Protein AF-A0A6G3MMN0-F1 (afdb_monomer)

Sequence (121 aa):
VEGKASEEKLIAACNSISGSTTQLIMACKVKADPNSENQARLEKAGFAVKKASKTFVESLKGSGIFAEEKQENINVQTSKVGGLKQEIDAMEEIAKREKELMEARGKLFKLRQAKAQPKND

Radius of gyration: 22.98 Å; Cα contacts (8 Å, |Δi|>4): 32; chains: 1; bounding box: 42×37×65 Å

InterPro domains:
  IPR002558 I/LWEQ domain [PF01608] (1-115)
  IPR002558 I/LWEQ domain [PS50945] (1-119)
  IPR002558 I/LWEQ domain [SM00307] (1-117)
  IPR035964 I/LWEQ domain superfamily [SSF109885] (2-70)

Foldseek 3Di:
DDPPADLVRLLVVLVVVLVVLVVVLVVVVVPDDCPDPVNVVSVVVSVVSNVVSVVVNVCSVPVCPNVVVPPPPPPDDPDPVSVVVVVVVVVVVVVVVVVVVVVVVVVVVVVVVVVPDDPPD

Structure (mmCIF, N/CA/C/O backbone):
data_AF-A0A6G3MMN0-F1
#
_entry.id   AF-A0A6G3MMN0-F1
#
loop_
_atom_site.group_PDB
_atom_site.id
_atom_site.type_symbol
_atom_site.label_atom_id
_atom_site.label_alt_id
_atom_site.label_comp_id
_atom_site.label_asym_id
_atom_site.label_entity_id
_atom_site.label_seq_id
_atom_site.pdbx_PDB_ins_code
_atom_site.Cartn_x
_atom_site.Cartn_y
_atom_site.Cartn_z
_atom_site.occupancy
_atom_site.B_iso_or_equiv
_atom_site.auth_seq_id
_atom_site.auth_comp_id
_atom_site.auth_asym_id
_atom_site.auth_atom_id
_atom_site.pdbx_PDB_model_num
ATOM 1 N N . VAL A 1 1 ? -13.230 19.301 -6.047 1.00 45.88 1 VAL A N 1
ATOM 2 C CA . VAL A 1 1 ? -13.008 17.845 -5.881 1.00 45.88 1 VAL A CA 1
ATOM 3 C C . VAL A 1 1 ? -13.897 17.412 -4.732 1.00 45.88 1 VAL A C 1
ATOM 5 O O . VAL A 1 1 ? -13.742 17.958 -3.651 1.00 45.88 1 VAL A O 1
ATOM 8 N N . GLU A 1 2 ? -14.918 16.594 -4.985 1.00 43.75 2 GLU A N 1
ATOM 9 C CA . GLU A 1 2 ? -15.946 16.263 -3.986 1.00 43.75 2 GLU A CA 1
ATOM 10 C C . GLU A 1 2 ? -15.330 15.510 -2.792 1.00 43.75 2 GLU A C 1
ATOM 12 O O . GLU A 1 2 ? -14.835 14.394 -2.936 1.00 43.75 2 GLU A O 1
ATOM 17 N N . GLY A 1 3 ? -15.334 16.130 -1.609 1.00 58.66 3 GLY A N 1
ATOM 18 C CA . GLY A 1 3 ? -14.685 15.647 -0.380 1.00 58.66 3 GLY A CA 1
ATOM 19 C C . GLY A 1 3 ? -15.396 14.488 0.329 1.00 58.66 3 GLY A C 1
ATOM 20 O O . GLY A 1 3 ? -15.504 14.501 1.545 1.00 58.66 3 GLY A O 1
ATOM 21 N N . LYS A 1 4 ? -15.921 13.500 -0.409 1.00 57.97 4 LYS A N 1
ATOM 22 C CA . LYS A 1 4 ? -16.696 12.367 0.150 1.00 57.97 4 LYS A CA 1
ATOM 23 C C . LYS A 1 4 ? -15.921 11.045 0.246 1.00 57.97 4 LYS A C 1
ATO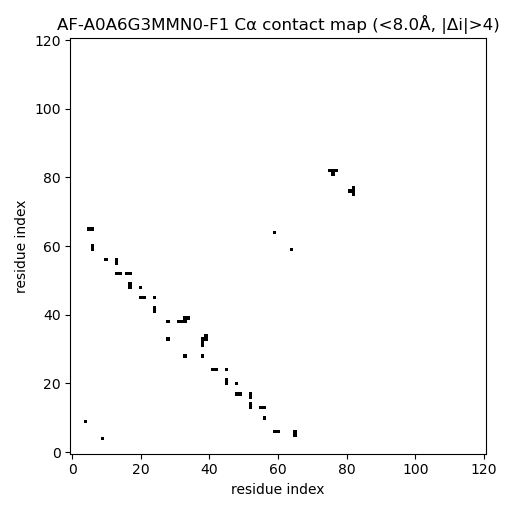M 25 O O . LYS A 1 4 ? -16.510 10.002 0.532 1.00 57.97 4 LYS A O 1
ATOM 30 N N . ALA A 1 5 ? -14.624 11.039 -0.047 1.00 67.81 5 ALA A N 1
ATOM 31 C CA . ALA A 1 5 ? -13.806 9.832 0.047 1.00 67.81 5 ALA A CA 1
ATOM 32 C C . ALA A 1 5 ? -13.144 9.751 1.428 1.00 67.81 5 ALA A C 1
ATOM 34 O O . ALA A 1 5 ? -12.464 10.694 1.814 1.00 67.81 5 ALA A O 1
ATOM 35 N N . SER A 1 6 ? -13.327 8.636 2.150 1.00 78.56 6 SER A N 1
ATOM 36 C CA . SER A 1 6 ? -12.640 8.412 3.432 1.00 78.56 6 SER A CA 1
ATOM 37 C C . SER A 1 6 ? -11.128 8.303 3.229 1.00 78.56 6 SER A C 1
ATOM 39 O O . SER A 1 6 ? -10.672 7.874 2.157 1.00 78.56 6 SER A O 1
ATOM 41 N N . GLU A 1 7 ? -10.355 8.656 4.258 1.00 82.19 7 GLU A N 1
ATOM 42 C CA . GLU A 1 7 ? -8.891 8.591 4.232 1.00 82.19 7 GLU A CA 1
ATOM 43 C C . GLU A 1 7 ? -8.409 7.207 3.774 1.00 82.19 7 GLU A C 1
ATOM 45 O O . GLU A 1 7 ? -7.581 7.075 2.868 1.00 82.19 7 GLU A O 1
ATOM 50 N N . GLU A 1 8 ? -9.006 6.149 4.317 1.00 82.50 8 GLU A N 1
ATOM 51 C CA . GLU A 1 8 ? -8.633 4.767 4.033 1.00 82.50 8 GLU A CA 1
ATOM 52 C C . GLU A 1 8 ? -8.925 4.384 2.583 1.00 82.50 8 GLU A C 1
ATOM 54 O O . GLU A 1 8 ? -8.141 3.653 1.974 1.00 82.50 8 GLU A O 1
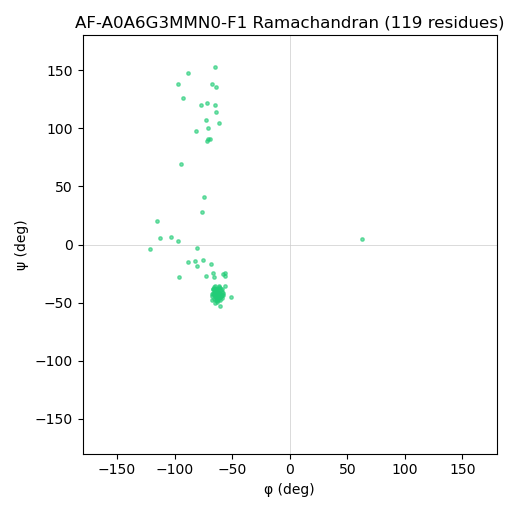ATOM 59 N N . LYS A 1 9 ? -10.024 4.884 1.999 1.00 86.12 9 LYS A N 1
ATOM 60 C CA . LYS A 1 9 ? -10.349 4.640 0.585 1.00 86.12 9 LYS A CA 1
ATOM 61 C C . LYS A 1 9 ? -9.338 5.312 -0.336 1.00 86.12 9 LYS A C 1
ATOM 63 O O . LYS A 1 9 ? -8.911 4.688 -1.309 1.00 86.12 9 LYS A O 1
ATOM 68 N N . LEU A 1 10 ? -8.932 6.545 -0.032 1.00 87.25 10 LEU A N 1
ATOM 69 C CA . LEU A 1 10 ? -7.921 7.267 -0.810 1.00 87.25 10 LEU A CA 1
ATOM 70 C C . LEU A 1 10 ? -6.549 6.593 -0.707 1.00 87.25 10 LEU A C 1
ATOM 72 O O . LEU A 1 10 ? -5.891 6.380 -1.729 1.00 87.25 10 LEU A O 1
ATOM 76 N N . ILE A 1 11 ? -6.148 6.176 0.497 1.00 88.44 11 ILE A N 1
ATOM 77 C CA . ILE A 1 11 ? -4.903 5.426 0.715 1.00 88.44 11 ILE A CA 1
ATOM 78 C C . ILE A 1 11 ? -4.942 4.088 -0.035 1.00 88.44 11 ILE A C 1
ATOM 80 O O . ILE A 1 11 ? -3.981 3.736 -0.722 1.00 88.44 11 ILE A O 1
ATOM 84 N N . ALA A 1 12 ? -6.047 3.344 0.054 1.00 89.31 12 ALA A N 1
ATOM 85 C CA . ALA A 1 12 ? -6.201 2.063 -0.632 1.00 89.31 12 ALA A CA 1
ATOM 86 C C . ALA A 1 12 ? -6.153 2.214 -2.160 1.00 89.31 12 ALA A C 1
ATOM 88 O O . ALA A 1 12 ? -5.461 1.441 -2.827 1.00 89.31 12 ALA A O 1
ATOM 89 N N . ALA A 1 13 ? -6.831 3.222 -2.716 1.00 90.69 13 ALA A N 1
ATOM 90 C CA . ALA A 1 13 ? -6.805 3.514 -4.147 1.00 90.69 13 ALA A CA 1
ATOM 91 C C . ALA A 1 13 ? -5.388 3.872 -4.621 1.00 90.69 13 ALA A C 1
ATOM 93 O O . ALA A 1 13 ? -4.896 3.288 -5.587 1.00 90.69 13 ALA A O 1
ATOM 94 N N . CYS A 1 14 ? -4.698 4.757 -3.898 1.00 92.50 14 CYS A N 1
ATOM 95 C CA . CYS A 1 14 ? -3.331 5.166 -4.216 1.00 92.50 14 CYS A CA 1
ATOM 96 C C . CYS A 1 14 ? -2.349 3.977 -4.188 1.00 92.50 14 CYS A C 1
ATOM 98 O O . CYS A 1 14 ? -1.575 3.761 -5.126 1.00 92.50 14 CYS A O 1
ATOM 100 N N . ASN A 1 15 ? -2.443 3.124 -3.163 1.00 91.31 15 ASN A N 1
ATOM 101 C CA . ASN A 1 15 ? -1.635 1.906 -3.066 1.00 91.31 15 ASN A CA 1
ATOM 102 C C . ASN A 1 15 ? -1.940 0.912 -4.198 1.00 91.31 15 ASN A C 1
ATOM 104 O O . ASN A 1 15 ? -1.019 0.301 -4.744 1.00 91.31 15 ASN A O 1
ATOM 108 N N . SER A 1 16 ? -3.209 0.776 -4.593 1.00 92.25 16 SER A N 1
ATOM 109 C CA . SER A 1 16 ? -3.606 -0.069 -5.724 1.00 92.25 16 SER A CA 1
ATOM 110 C C . SER A 1 16 ? -3.045 0.442 -7.056 1.00 92.25 16 SER A C 1
ATOM 112 O O . SER A 1 16 ? -2.615 -0.368 -7.879 1.00 92.25 16 SER A O 1
ATOM 114 N N . ILE A 1 17 ? -3.001 1.763 -7.273 1.00 93.12 17 ILE A N 1
ATOM 115 C CA . ILE A 1 17 ? -2.406 2.384 -8.472 1.00 93.12 17 ILE A CA 1
ATOM 116 C C . ILE A 1 17 ? -0.902 2.093 -8.537 1.00 93.12 17 ILE A C 1
ATOM 118 O O . ILE A 1 17 ? -0.402 1.637 -9.568 1.00 93.12 17 ILE A O 1
ATOM 122 N N . SER A 1 18 ? -0.185 2.284 -7.428 1.00 92.81 18 SER A N 1
ATOM 123 C CA . SER A 1 18 ? 1.251 1.986 -7.332 1.00 92.81 18 SER A CA 1
ATOM 124 C C . SER A 1 18 ? 1.551 0.497 -7.573 1.00 92.81 18 SER A C 1
ATOM 126 O O . SER A 1 18 ? 2.447 0.148 -8.351 1.00 92.81 18 SER A O 1
ATOM 128 N N . GLY A 1 19 ? 0.749 -0.395 -6.979 1.00 92.38 19 GLY A N 1
ATOM 129 C CA . GLY A 1 19 ? 0.851 -1.841 -7.192 1.00 92.38 19 GLY A CA 1
ATOM 130 C C . GLY A 1 19 ? 0.598 -2.245 -8.646 1.00 92.38 19 GLY A C 1
ATOM 131 O O . GLY A 1 19 ? 1.402 -2.967 -9.233 1.00 92.38 19 GLY A O 1
ATOM 132 N N . SER A 1 20 ? -0.464 -1.715 -9.258 1.00 94.44 20 SER A N 1
ATOM 133 C CA . SER A 1 20 ? -0.830 -2.022 -10.651 1.00 94.44 20 SER A CA 1
ATOM 134 C C . SER A 1 20 ? 0.207 -1.491 -11.643 1.00 94.44 20 SER A C 1
ATOM 136 O O . SER A 1 20 ? 0.561 -2.184 -12.593 1.00 94.44 20 SER A O 1
ATOM 138 N N . THR A 1 21 ? 0.764 -0.303 -11.388 1.00 93.94 21 THR A N 1
ATOM 139 C CA . THR A 1 21 ? 1.855 0.270 -12.197 1.00 93.94 21 THR A CA 1
ATOM 140 C C . THR A 1 21 ? 3.105 -0.604 -12.123 1.00 93.94 21 THR A C 1
ATOM 142 O O . THR A 1 21 ? 3.734 -0.877 -13.141 1.00 93.94 21 THR A O 1
ATOM 145 N N . THR A 1 22 ? 3.443 -1.107 -10.931 1.00 91.50 22 THR A N 1
ATOM 146 C CA . THR A 1 22 ? 4.578 -2.026 -10.758 1.00 91.50 22 THR A CA 1
ATOM 147 C C . THR A 1 22 ? 4.343 -3.332 -11.517 1.00 91.50 22 THR A C 1
ATOM 149 O O . THR A 1 22 ? 5.229 -3.797 -12.229 1.00 91.50 22 THR A O 1
ATOM 152 N N . GLN A 1 23 ? 3.141 -3.905 -11.415 1.00 92.19 23 GLN A N 1
ATOM 153 C CA . GLN A 1 23 ? 2.778 -5.121 -12.141 1.00 92.19 23 GLN A CA 1
ATOM 154 C C . GLN A 1 23 ? 2.858 -4.939 -13.659 1.00 92.19 23 GLN A C 1
ATOM 156 O O . GLN A 1 23 ? 3.396 -5.807 -14.344 1.00 92.19 23 GLN A O 1
ATOM 161 N N . LEU A 1 24 ? 2.383 -3.806 -14.179 1.00 92.69 24 LEU A N 1
ATOM 162 C CA . LEU A 1 24 ? 2.477 -3.482 -15.598 1.00 92.69 24 LEU A CA 1
ATOM 163 C C . LEU A 1 24 ? 3.938 -3.397 -16.060 1.00 92.69 24 LEU A C 1
ATOM 165 O O . LEU A 1 24 ? 4.292 -3.990 -17.073 1.00 92.69 24 LEU A O 1
ATOM 169 N N . ILE A 1 25 ? 4.805 -2.729 -15.295 1.00 91.12 25 ILE A N 1
ATOM 170 C CA . ILE A 1 25 ? 6.235 -2.611 -15.627 1.00 91.12 25 ILE A CA 1
ATOM 171 C C . ILE A 1 25 ? 6.922 -3.978 -15.610 1.00 91.12 25 ILE A C 1
ATOM 173 O O . ILE A 1 25 ? 7.706 -4.277 -16.511 1.00 91.12 25 ILE A O 1
ATOM 177 N N . MET A 1 26 ? 6.603 -4.829 -14.628 1.00 89.44 26 MET A N 1
ATOM 178 C CA . MET A 1 26 ? 7.100 -6.206 -14.593 1.00 89.44 26 MET A CA 1
ATOM 179 C C . MET A 1 26 ? 6.648 -6.995 -15.825 1.00 89.44 26 MET A C 1
ATOM 181 O O . MET A 1 26 ? 7.463 -7.695 -16.414 1.00 89.44 26 MET A O 1
ATOM 185 N N . ALA A 1 27 ? 5.389 -6.850 -16.250 1.00 90.69 27 ALA A N 1
ATOM 186 C CA . ALA A 1 27 ? 4.877 -7.505 -17.452 1.00 90.69 27 ALA A CA 1
ATOM 187 C C . ALA A 1 27 ? 5.577 -7.010 -18.730 1.00 90.69 27 ALA A C 1
ATOM 189 O O . ALA A 1 27 ? 5.949 -7.824 -19.575 1.00 90.69 27 ALA A O 1
ATOM 190 N N . CYS A 1 28 ? 5.829 -5.701 -18.847 1.00 88.31 28 CYS A N 1
ATOM 191 C CA . CYS A 1 28 ? 6.582 -5.126 -19.965 1.00 88.31 28 CYS A CA 1
ATOM 192 C C . CYS A 1 28 ? 8.020 -5.664 -20.027 1.00 88.31 28 CYS A C 1
ATOM 194 O O . CYS A 1 28 ? 8.536 -5.925 -21.111 1.00 88.31 28 CYS A O 1
ATOM 196 N N . LYS A 1 29 ? 8.642 -5.911 -18.868 1.00 87.69 29 LYS A N 1
ATOM 197 C CA . LYS A 1 29 ? 10.021 -6.406 -18.768 1.00 87.69 29 LYS A CA 1
ATOM 198 C C . LYS A 1 29 ? 10.217 -7.830 -19.303 1.00 87.69 29 LYS A C 1
ATOM 200 O O . LYS A 1 29 ? 11.322 -8.161 -19.707 1.00 87.69 29 LYS A O 1
ATOM 205 N N . VAL A 1 30 ? 9.176 -8.670 -19.343 1.00 86.81 30 VAL A N 1
ATOM 206 C CA . VAL A 1 30 ? 9.294 -10.091 -19.750 1.00 86.81 30 VAL A CA 1
ATOM 207 C C . VAL A 1 30 ? 9.679 -10.256 -21.226 1.00 86.81 30 VAL A C 1
ATOM 209 O O . VAL A 1 30 ? 10.297 -11.254 -21.588 1.00 86.81 30 VAL A O 1
ATOM 212 N N . LYS A 1 31 ? 9.318 -9.296 -22.087 1.00 82.19 31 LYS A N 1
ATOM 213 C CA . LYS A 1 31 ? 9.609 -9.336 -23.533 1.00 82.19 31 LYS A CA 1
ATOM 214 C C . LYS A 1 31 ? 10.429 -8.144 -24.036 1.00 82.19 31 LYS A C 1
ATOM 216 O O . LYS A 1 31 ? 10.758 -8.104 -25.217 1.00 82.19 31 LYS A O 1
ATOM 221 N N . ALA A 1 32 ? 10.721 -7.173 -23.175 1.00 84.31 32 ALA A N 1
ATOM 222 C CA . ALA A 1 32 ? 11.532 -6.013 -23.520 1.00 84.31 32 ALA A CA 1
ATOM 223 C C . ALA A 1 32 ? 13.020 -6.296 -23.281 1.00 84.31 32 ALA A C 1
ATOM 225 O O . ALA A 1 32 ? 13.379 -7.005 -22.343 1.00 84.31 32 ALA A O 1
ATOM 226 N N . ASP A 1 33 ? 13.883 -5.698 -24.103 1.00 87.75 33 ASP A N 1
ATOM 227 C CA . ASP A 1 33 ? 15.321 -5.673 -23.843 1.00 87.75 33 ASP A CA 1
ATOM 228 C C . ASP A 1 33 ? 15.594 -4.850 -22.563 1.00 87.75 33 ASP A C 1
ATOM 230 O O . ASP A 1 33 ? 15.252 -3.659 -22.526 1.00 87.75 33 ASP 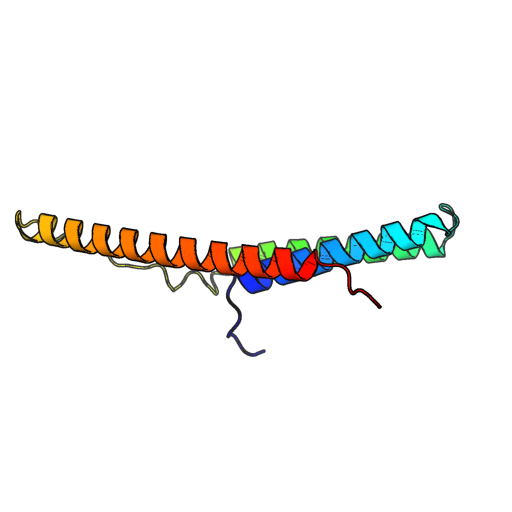A O 1
ATOM 234 N N . PRO A 1 34 ? 16.198 -5.446 -21.513 1.00 80.00 34 PRO A N 1
ATOM 235 C CA . PRO A 1 34 ? 16.497 -4.759 -20.258 1.00 80.00 34 PRO A CA 1
ATOM 236 C C . PRO A 1 34 ? 17.390 -3.525 -20.417 1.00 80.00 34 PRO A C 1
ATOM 238 O O . PRO A 1 34 ? 17.329 -2.630 -19.576 1.00 80.00 34 PRO A O 1
ATOM 241 N N . ASN A 1 35 ? 18.199 -3.470 -21.477 1.00 84.31 35 ASN A N 1
ATOM 242 C CA . ASN A 1 35 ? 19.134 -2.377 -21.737 1.00 84.31 35 ASN A CA 1
ATOM 243 C C . ASN A 1 35 ? 18.570 -1.324 -22.706 1.00 84.31 35 ASN A C 1
ATOM 245 O O . ASN A 1 35 ? 19.268 -0.372 -23.057 1.00 84.31 35 ASN A O 1
ATOM 249 N N . SER A 1 36 ? 17.314 -1.464 -23.141 1.00 91.88 36 SER A N 1
ATOM 250 C CA . SER A 1 36 ? 16.672 -0.485 -24.018 1.00 91.88 36 SER A CA 1
ATOM 251 C C . SER A 1 36 ? 16.437 0.847 -23.303 1.00 91.88 36 SER A C 1
ATOM 253 O O . SER A 1 36 ? 15.931 0.894 -22.179 1.00 91.88 36 SER A O 1
ATOM 255 N N . GLU A 1 37 ? 16.692 1.955 -24.003 1.00 91.25 37 GLU A N 1
ATOM 256 C CA . GLU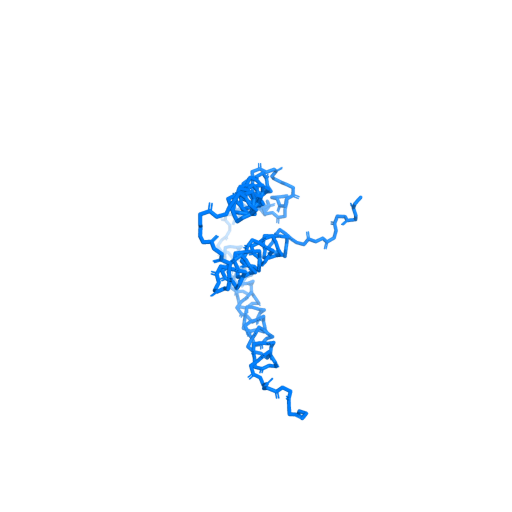 A 1 37 ? 16.371 3.302 -23.518 1.00 91.25 37 GLU A CA 1
ATOM 257 C C . GLU A 1 37 ? 14.878 3.441 -23.161 1.00 91.25 37 GLU A C 1
ATOM 259 O O . GLU A 1 37 ? 14.520 4.074 -22.165 1.00 91.25 37 GLU A O 1
ATOM 264 N N . ASN A 1 38 ? 13.997 2.786 -23.923 1.00 89.31 38 ASN A N 1
ATOM 265 C CA . ASN A 1 38 ? 12.556 2.792 -23.672 1.00 89.31 38 ASN A CA 1
ATOM 266 C C . ASN A 1 38 ? 12.208 2.112 -22.340 1.00 89.31 38 ASN A C 1
ATOM 268 O O . ASN A 1 38 ? 11.376 2.624 -21.589 1.00 89.31 38 ASN A O 1
ATOM 272 N N . GLN A 1 39 ? 12.877 1.000 -22.018 1.00 89.69 39 GLN A N 1
ATOM 273 C CA . GLN A 1 39 ? 12.689 0.285 -20.755 1.00 89.69 39 GLN A CA 1
ATOM 274 C C . GLN A 1 39 ? 13.206 1.117 -19.574 1.00 89.69 39 GLN A C 1
ATOM 276 O O . GLN A 1 39 ? 12.505 1.260 -18.572 1.00 89.69 39 GLN A O 1
ATOM 281 N N . ALA A 1 40 ? 14.372 1.753 -19.714 1.00 91.00 40 ALA A N 1
ATOM 282 C CA . ALA A 1 40 ? 14.916 2.648 -18.692 1.00 91.00 40 ALA A CA 1
ATOM 283 C C . ALA A 1 40 ? 13.996 3.857 -18.423 1.00 91.00 40 ALA A C 1
ATOM 285 O O . ALA A 1 40 ? 13.754 4.231 -17.270 1.00 91.00 40 ALA A O 1
ATOM 286 N N . ARG A 1 41 ? 13.427 4.457 -19.477 1.00 93.25 41 ARG A N 1
ATOM 287 C CA . ARG A 1 41 ? 12.448 5.554 -19.357 1.00 93.25 41 ARG A CA 1
ATOM 288 C C . ARG A 1 41 ? 11.156 5.086 -18.690 1.00 93.25 41 ARG A C 1
ATOM 290 O O . ARG A 1 41 ? 10.633 5.800 -17.833 1.00 93.25 41 ARG A O 1
ATOM 297 N N . LEU A 1 42 ? 10.675 3.891 -19.031 1.00 91.81 42 LEU A N 1
ATOM 298 C CA . LEU A 1 42 ? 9.486 3.295 -18.423 1.00 91.81 42 LEU A CA 1
ATOM 299 C C . LEU A 1 42 ? 9.687 3.016 -16.925 1.00 91.81 42 LEU A C 1
ATOM 301 O O . LEU A 1 42 ? 8.832 3.381 -16.117 1.00 91.81 42 LEU A O 1
ATOM 305 N N . GLU A 1 43 ? 10.823 2.438 -16.528 1.00 91.56 43 GLU A N 1
ATOM 306 C CA . GLU A 1 43 ? 11.150 2.196 -15.115 1.00 91.56 43 GLU A CA 1
ATOM 307 C C . GLU A 1 43 ? 11.254 3.514 -14.328 1.00 91.56 43 GLU A C 1
ATOM 309 O O . GLU A 1 43 ? 10.706 3.628 -13.226 1.00 91.56 43 GLU A O 1
ATOM 314 N N . LYS A 1 44 ? 11.861 4.553 -14.917 1.00 93.94 44 LYS A N 1
ATOM 315 C CA . LYS A 1 44 ? 11.923 5.898 -14.321 1.00 93.94 44 LYS A CA 1
ATOM 316 C C . LYS A 1 44 ? 10.533 6.508 -14.125 1.00 93.94 44 LYS A C 1
ATOM 318 O O . LYS A 1 44 ? 10.262 7.073 -13.063 1.00 93.94 44 LYS A O 1
ATOM 323 N N . ALA A 1 45 ? 9.646 6.378 -15.113 1.00 93.50 45 ALA A N 1
ATOM 324 C CA . ALA A 1 45 ? 8.258 6.826 -15.003 1.00 93.50 45 ALA A CA 1
ATOM 325 C C . ALA A 1 45 ? 7.510 6.063 -13.895 1.00 93.50 45 ALA A C 1
ATOM 327 O O . ALA A 1 45 ? 6.857 6.677 -13.052 1.00 93.50 45 ALA A O 1
ATOM 328 N N . GLY A 1 46 ? 7.683 4.742 -13.820 1.00 93.44 46 GLY A N 1
ATOM 329 C CA . GLY A 1 46 ? 7.136 3.916 -12.745 1.00 93.44 46 GLY A CA 1
ATOM 330 C C . GLY A 1 46 ? 7.600 4.320 -11.354 1.00 93.44 46 GLY A C 1
ATOM 331 O O . GLY A 1 46 ? 6.800 4.420 -10.421 1.00 93.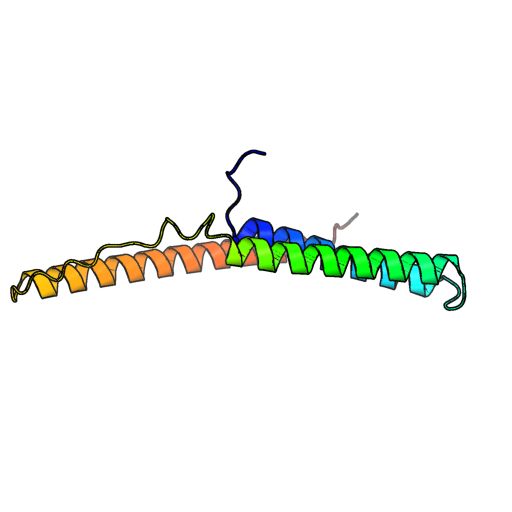44 46 GLY A O 1
ATOM 332 N N . PHE A 1 47 ? 8.894 4.605 -11.211 1.00 92.38 47 PHE A N 1
ATOM 333 C CA . PHE A 1 47 ? 9.456 5.083 -9.954 1.00 92.38 47 PHE A CA 1
ATOM 334 C C . PHE A 1 47 ? 8.884 6.450 -9.558 1.00 92.38 47 PHE A C 1
ATOM 336 O O . PHE A 1 47 ? 8.570 6.667 -8.386 1.00 92.38 47 PHE A O 1
ATOM 343 N N . ALA A 1 48 ? 8.681 7.351 -10.524 1.00 95.44 48 ALA A N 1
ATOM 344 C CA . ALA A 1 48 ? 8.033 8.638 -10.284 1.00 95.44 48 ALA A CA 1
ATOM 345 C C . ALA A 1 48 ? 6.587 8.465 -9.789 1.00 95.44 48 ALA A C 1
ATOM 347 O O . ALA A 1 48 ? 6.211 9.096 -8.800 1.00 95.44 48 ALA A O 1
ATOM 348 N N . VAL A 1 49 ? 5.810 7.557 -10.391 1.00 94.81 49 VAL A N 1
ATOM 349 C CA . VAL A 1 49 ? 4.445 7.226 -9.937 1.00 94.81 49 VAL A CA 1
ATOM 350 C C . VAL A 1 49 ? 4.457 6.666 -8.515 1.00 94.81 49 VAL A C 1
ATOM 352 O O . VAL A 1 49 ? 3.676 7.107 -7.669 1.00 94.81 49 VAL A O 1
ATOM 355 N N . LYS A 1 50 ? 5.374 5.740 -8.210 1.00 92.94 50 LYS A N 1
ATOM 356 C CA . LYS A 1 50 ? 5.523 5.168 -6.864 1.00 92.94 50 LYS A CA 1
ATOM 357 C C . LYS A 1 50 ? 5.872 6.238 -5.828 1.00 92.94 50 LYS A C 1
ATOM 359 O O . LYS A 1 50 ? 5.301 6.241 -4.737 1.00 92.94 50 LYS A O 1
ATOM 364 N N . LYS A 1 51 ? 6.781 7.157 -6.167 1.00 94.38 51 LYS A N 1
ATOM 365 C CA . LYS A 1 51 ? 7.170 8.277 -5.301 1.00 94.38 51 LYS A CA 1
ATOM 366 C C . LYS A 1 51 ? 6.000 9.231 -5.066 1.00 94.38 51 LYS A C 1
ATOM 368 O O . LYS A 1 51 ? 5.688 9.504 -3.914 1.00 94.38 51 LYS A O 1
ATOM 373 N N . ALA A 1 52 ? 5.323 9.668 -6.128 1.00 94.44 52 ALA A N 1
ATOM 374 C CA . ALA A 1 52 ? 4.158 10.546 -6.031 1.00 94.44 52 ALA A CA 1
ATOM 375 C C . ALA A 1 52 ? 3.045 9.923 -5.176 1.00 94.44 52 ALA A C 1
ATOM 377 O O . ALA A 1 52 ? 2.488 10.588 -4.307 1.00 94.44 52 ALA A O 1
ATOM 378 N N . SER A 1 53 ? 2.793 8.623 -5.354 1.00 93.62 53 SER A N 1
ATOM 379 C CA . SER A 1 53 ? 1.809 7.874 -4.565 1.00 93.62 53 SER A CA 1
ATOM 380 C C . SER A 1 53 ? 2.159 7.860 -3.072 1.00 93.62 53 SER A C 1
ATOM 382 O O . SER A 1 53 ? 1.292 8.059 -2.223 1.00 93.62 53 SER A O 1
ATOM 384 N N . LYS A 1 54 ? 3.441 7.662 -2.737 1.00 91.81 54 LYS A N 1
ATOM 385 C CA . LYS A 1 54 ? 3.915 7.666 -1.348 1.00 91.81 54 LYS A CA 1
ATOM 386 C C . LYS A 1 54 ? 3.804 9.053 -0.713 1.00 91.81 54 LYS A C 1
ATOM 388 O O . LYS A 1 54 ? 3.244 9.168 0.373 1.00 91.81 54 LYS A O 1
ATOM 393 N N . THR A 1 55 ? 4.272 10.089 -1.408 1.00 92.81 55 THR A N 1
ATOM 394 C CA . THR A 1 55 ? 4.168 11.476 -0.938 1.00 92.81 55 THR A CA 1
ATOM 395 C C . THR A 1 55 ? 2.708 11.880 -0.739 1.00 92.81 55 THR A C 1
ATOM 397 O O . THR A 1 55 ? 2.390 12.490 0.271 1.00 92.81 55 THR A O 1
ATOM 400 N N . PHE A 1 56 ? 1.799 11.462 -1.626 1.00 89.88 56 PHE A N 1
ATOM 401 C CA . PHE A 1 56 ? 0.364 11.688 -1.449 1.00 89.88 56 PHE A CA 1
ATOM 402 C C . PHE A 1 56 ? -0.173 11.072 -0.148 1.00 89.88 56 PHE A C 1
ATOM 404 O O . PHE A 1 56 ? -0.880 11.747 0.590 1.00 89.88 56 PHE A O 1
ATOM 411 N N . VAL A 1 57 ? 0.179 9.819 0.168 1.00 90.00 57 VAL A N 1
ATOM 412 C CA . VAL A 1 57 ? -0.264 9.154 1.411 1.00 90.00 57 VAL A CA 1
ATOM 413 C C . VAL A 1 57 ? 0.302 9.842 2.655 1.00 90.00 57 VAL A C 1
ATOM 415 O O . VAL A 1 57 ? -0.408 9.987 3.647 1.00 90.00 57 VAL A O 1
ATOM 418 N N . GLU A 1 58 ? 1.564 10.267 2.614 1.00 89.50 58 GLU A N 1
ATOM 419 C CA . GLU A 1 58 ? 2.196 11.017 3.706 1.00 89.50 58 GLU A CA 1
ATOM 420 C C . GLU A 1 58 ? 1.510 12.371 3.921 1.00 89.50 58 GLU A C 1
ATOM 422 O O . GLU A 1 58 ? 1.169 12.713 5.053 1.00 89.50 58 GLU A O 1
ATOM 427 N N . SER A 1 59 ? 1.233 13.105 2.839 1.00 86.88 59 SER A N 1
ATOM 428 C CA . SER A 1 59 ? 0.489 14.363 2.897 1.00 86.88 59 SER A CA 1
ATOM 429 C C . SER A 1 59 ? -0.930 14.160 3.412 1.00 86.88 59 SER A C 1
ATOM 431 O O . SER A 1 59 ? -1.380 14.943 4.238 1.00 86.88 59 SER A O 1
ATOM 433 N N . LEU A 1 60 ? -1.625 13.103 2.985 1.00 84.75 60 LEU A N 1
ATOM 434 C CA . LEU A 1 60 ? -2.993 12.832 3.420 1.00 84.75 60 LEU A CA 1
ATOM 435 C C . LEU A 1 60 ? -3.055 12.576 4.931 1.00 84.75 60 LEU A C 1
ATOM 437 O O . LEU A 1 60 ? -3.805 13.256 5.626 1.00 84.75 60 LEU A O 1
ATOM 441 N N . LYS A 1 61 ? -2.190 11.692 5.443 1.00 82.19 61 LYS A N 1
ATOM 442 C CA . LYS A 1 61 ? -2.088 11.381 6.879 1.00 82.19 61 LYS A CA 1
ATOM 443 C C . LYS A 1 61 ? -1.681 12.591 7.720 1.00 82.19 61 LYS A C 1
ATOM 445 O O . LYS A 1 61 ? -2.155 12.757 8.837 1.00 82.19 61 LYS A O 1
ATOM 450 N N . GLY A 1 62 ? -0.778 13.425 7.198 1.00 76.50 62 GLY A N 1
ATOM 451 C CA . GLY A 1 62 ? -0.289 14.620 7.890 1.00 76.50 62 GLY A CA 1
ATOM 452 C C . GLY A 1 62 ? -1.225 15.828 7.803 1.00 76.50 62 GLY A C 1
ATOM 453 O O . GLY A 1 62 ? -1.097 16.747 8.602 1.00 76.50 62 GLY A O 1
ATOM 454 N N . SER A 1 63 ? -2.159 15.844 6.847 1.00 67.06 63 SER A N 1
ATOM 455 C CA . SER A 1 63 ? -3.006 17.011 6.570 1.00 67.06 63 SER A CA 1
ATOM 456 C C . SER A 1 63 ? -4.118 17.246 7.591 1.00 67.06 63 SER A C 1
ATOM 458 O O . SER A 1 63 ? -4.736 18.304 7.561 1.00 67.06 63 SER A O 1
ATOM 460 N N . GLY A 1 64 ? -4.409 16.280 8.469 1.00 62.69 64 GLY A N 1
ATOM 461 C CA . GLY A 1 64 ? -5.478 16.410 9.464 1.00 62.69 64 GLY A CA 1
ATOM 462 C C . GLY A 1 64 ? -6.886 16.560 8.873 1.00 62.69 64 GLY A C 1
ATOM 463 O O . GLY A 1 64 ? -7.833 16.701 9.635 1.00 62.69 64 GLY A O 1
ATOM 464 N N . ILE A 1 65 ? -7.045 16.467 7.543 1.00 65.19 65 ILE A N 1
ATOM 465 C CA . ILE A 1 65 ? -8.324 16.615 6.822 1.00 65.19 65 ILE A CA 1
ATOM 466 C C . ILE A 1 65 ? -9.388 15.635 7.343 1.00 65.19 65 ILE A C 1
ATOM 468 O O . ILE A 1 65 ? -10.576 15.924 7.276 1.00 65.19 65 ILE A O 1
ATOM 472 N N . PHE A 1 66 ? -8.960 14.494 7.887 1.00 63.25 66 PHE A N 1
ATOM 473 C CA . PHE A 1 66 ? -9.826 13.461 8.460 1.00 63.25 66 PHE A CA 1
ATOM 474 C C . PHE A 1 66 ? -9.670 13.314 9.987 1.00 63.25 66 PHE A C 1
ATOM 476 O O . PHE A 1 66 ? -10.261 12.420 10.583 1.00 63.25 66 PHE A O 1
ATOM 483 N N . ALA A 1 67 ? -8.878 14.176 10.639 1.00 58.16 67 ALA A N 1
ATOM 484 C CA . ALA A 1 67 ? -8.609 14.102 12.079 1.00 58.16 67 ALA A CA 1
ATOM 485 C C . ALA A 1 67 ? -9.710 14.743 12.947 1.00 58.16 67 ALA A C 1
ATOM 487 O O . ALA A 1 67 ? -9.748 14.500 14.154 1.00 58.16 67 ALA A O 1
ATOM 488 N N . GLU A 1 68 ? -10.610 15.538 12.359 1.00 54.41 68 GLU A N 1
ATOM 489 C CA . GLU A 1 68 ? -11.654 16.269 13.095 1.00 54.41 68 GLU A CA 1
ATOM 490 C C . GLU A 1 68 ? -12.737 15.366 13.714 1.00 54.41 68 GLU A C 1
ATOM 492 O O . GLU A 1 68 ? -13.402 15.782 14.658 1.00 54.41 68 GLU A O 1
ATOM 497 N N . GLU A 1 69 ? -12.880 14.107 13.292 1.00 52.56 69 GLU A N 1
ATOM 498 C CA . GLU A 1 69 ? -13.931 13.220 13.824 1.00 52.56 69 GLU A CA 1
ATOM 499 C C . GLU A 1 69 ? -13.600 12.576 15.186 1.00 52.56 69 GLU A C 1
ATOM 501 O O . GLU A 1 69 ? -14.436 11.868 15.741 1.00 52.56 69 GLU A O 1
ATOM 506 N N . LYS A 1 70 ? -12.406 12.800 15.761 1.00 48.97 70 LYS A N 1
ATOM 507 C CA . LYS A 1 70 ? -11.939 12.055 16.952 1.00 48.97 70 LYS A CA 1
ATOM 508 C C . LYS A 1 70 ? -11.737 12.879 18.227 1.00 48.97 70 LYS A C 1
ATOM 510 O O . LYS A 1 70 ? -11.020 12.441 19.126 1.00 48.97 70 LYS A O 1
ATOM 515 N N . GLN A 1 71 ? -12.348 14.056 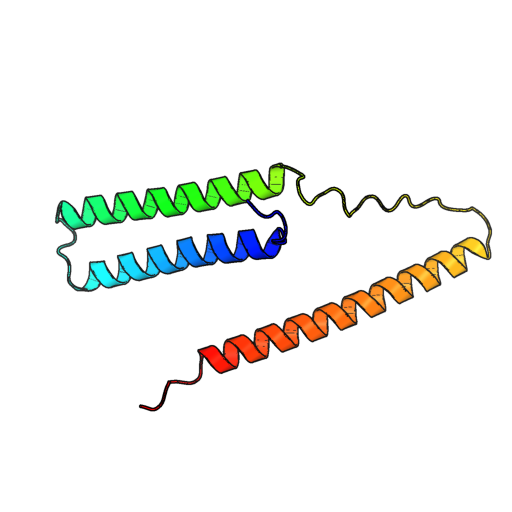18.335 1.00 42.56 71 GLN A N 1
ATOM 516 C CA . GLN A 1 71 ? -12.408 14.779 19.610 1.00 42.56 71 GLN A CA 1
ATOM 517 C C . GLN A 1 71 ? -13.706 14.460 20.353 1.00 42.56 71 GLN A C 1
ATOM 519 O O . GLN A 1 71 ? -14.573 15.314 20.523 1.00 42.56 71 GLN A O 1
ATOM 524 N N . GLU A 1 72 ? -13.831 13.227 20.844 1.00 47.16 72 GLU A N 1
ATOM 525 C CA . GLU A 1 72 ? -14.766 12.973 21.936 1.00 47.16 72 GLU A CA 1
ATOM 526 C C . GLU A 1 72 ? -14.178 13.561 23.218 1.00 47.16 72 GLU A C 1
ATOM 528 O O . GLU A 1 72 ? -13.182 13.097 23.775 1.00 47.16 72 GLU A O 1
ATOM 533 N N . ASN A 1 73 ? -14.776 14.667 23.644 1.00 42.44 73 ASN A N 1
ATOM 534 C CA . ASN A 1 73 ? -14.477 15.344 24.891 1.00 42.44 73 ASN A CA 1
ATOM 535 C C . ASN A 1 73 ? -14.960 14.449 26.049 1.00 42.44 73 ASN A C 1
ATOM 537 O O . ASN A 1 73 ? -16.122 14.512 26.451 1.00 42.44 73 ASN A O 1
ATOM 541 N N . ILE A 1 74 ? -14.093 13.565 26.555 1.00 48.06 74 ILE A N 1
ATOM 542 C CA . ILE A 1 74 ? -14.402 12.710 27.709 1.00 48.06 74 ILE A CA 1
ATOM 543 C C . ILE A 1 74 ? -14.431 13.595 28.962 1.00 48.06 74 ILE A C 1
ATOM 545 O O . ILE A 1 74 ? -13.424 13.788 29.643 1.00 48.06 74 ILE A O 1
ATOM 549 N N . ASN A 1 75 ? -15.599 14.157 29.270 1.00 48.66 75 ASN A N 1
ATOM 550 C 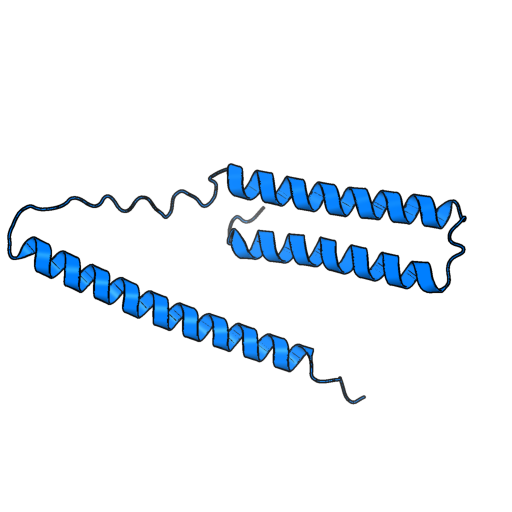CA . ASN A 1 75 ? -15.849 14.816 30.545 1.00 48.66 75 ASN A CA 1
ATOM 551 C C . ASN A 1 75 ? -16.182 13.741 31.594 1.00 48.66 75 ASN A C 1
ATOM 553 O O . ASN A 1 75 ? -17.305 13.234 31.664 1.00 48.66 75 ASN A O 1
ATOM 557 N N . VAL A 1 76 ? -15.181 13.341 32.379 1.00 49.91 76 VAL A N 1
ATOM 558 C CA . VAL A 1 76 ? -15.332 12.352 33.455 1.00 49.91 76 VAL A CA 1
ATOM 559 C C . VAL A 1 76 ? -16.130 12.984 34.599 1.00 49.91 76 VAL A C 1
ATOM 561 O O . VAL A 1 76 ? -15.591 13.736 35.411 1.00 49.91 76 VAL A O 1
ATOM 564 N N . GLN A 1 77 ? -17.428 12.681 34.680 1.00 50.34 77 GLN A N 1
ATOM 565 C CA . GLN A 1 77 ? -18.235 13.036 35.846 1.00 50.34 77 GLN A CA 1
ATOM 566 C C . GLN A 1 77 ? -17.928 12.067 36.995 1.00 50.34 77 GLN A C 1
ATOM 568 O O . GLN A 1 77 ? -18.155 10.864 36.905 1.00 50.34 77 GLN A O 1
ATOM 573 N N . THR A 1 78 ? -17.450 12.608 38.112 1.00 54.31 78 THR A N 1
ATOM 574 C CA . THR A 1 78 ? -16.918 11.896 39.289 1.00 54.31 78 THR A CA 1
ATOM 575 C C . THR A 1 78 ? -17.979 11.258 40.206 1.00 54.31 78 THR A C 1
ATOM 577 O O . THR A 1 78 ? -17.746 11.092 41.405 1.00 54.31 78 THR A O 1
ATOM 580 N N . SER A 1 79 ? -19.151 10.870 39.687 1.00 54.91 79 SER A N 1
ATOM 581 C CA . SER A 1 79 ? -20.171 10.165 40.483 1.00 54.91 79 SER A CA 1
ATOM 582 C C . SER A 1 79 ? -20.090 8.645 40.284 1.00 54.91 79 SER A C 1
ATOM 584 O O . SER A 1 79 ? -19.944 8.164 39.162 1.00 54.91 79 SER A O 1
ATOM 586 N N . LYS A 1 80 ? -20.222 7.863 41.370 1.00 58.34 80 LYS A N 1
ATOM 587 C CA . LYS A 1 80 ? -20.111 6.385 41.354 1.00 58.34 80 LYS A CA 1
ATOM 588 C C . LYS A 1 80 ? -21.081 5.688 40.382 1.00 58.34 80 LYS A C 1
ATOM 590 O O . LYS A 1 80 ? -20.795 4.584 39.942 1.00 58.34 80 LYS A O 1
ATOM 595 N N . VAL A 1 81 ? -22.209 6.322 40.049 1.00 56.81 81 VAL A N 1
ATOM 596 C CA . VAL A 1 81 ? -23.211 5.798 39.098 1.00 56.81 81 VAL A CA 1
ATOM 597 C C . VAL A 1 81 ? -23.006 6.369 37.686 1.00 56.81 81 VAL A C 1
ATOM 599 O O . VAL A 1 81 ? -23.286 5.688 36.705 1.00 56.81 81 VAL A O 1
ATOM 602 N N . GLY A 1 82 ? -22.444 7.578 37.563 1.00 61.75 82 GLY A N 1
ATOM 603 C CA . GLY A 1 82 ? -22.021 8.146 36.279 1.00 61.75 82 GLY A CA 1
ATOM 604 C C . GLY A 1 82 ? -20.871 7.365 35.644 1.00 61.75 82 GLY A C 1
ATOM 605 O O . GLY A 1 82 ? -20.907 7.124 34.443 1.00 61.75 82 GLY A O 1
ATOM 606 N N . GLY A 1 83 ? -19.921 6.883 36.454 1.00 66.81 83 GLY A N 1
ATOM 607 C CA . GLY A 1 83 ? -18.825 6.033 35.981 1.00 66.81 83 GLY A CA 1
ATOM 608 C C . GLY A 1 83 ? -19.305 4.700 35.398 1.00 66.81 83 GLY A C 1
ATOM 609 O O . GLY A 1 83 ? -18.868 4.324 34.319 1.00 66.81 83 GLY A O 1
ATOM 610 N N . LEU A 1 84 ? -20.267 4.034 36.051 1.00 69.62 84 LEU A N 1
ATOM 611 C CA . LEU A 1 84 ? -20.826 2.770 35.554 1.00 69.62 84 LEU A CA 1
ATOM 612 C C . LEU A 1 84 ? -21.611 2.964 34.250 1.00 69.62 84 LEU A C 1
ATOM 614 O O . LEU A 1 84 ? -21.525 2.137 33.350 1.00 69.62 84 LEU A O 1
ATOM 618 N N . LYS A 1 85 ? -22.360 4.067 34.126 1.00 72.50 85 LYS A N 1
ATOM 619 C CA . LYS A 1 85 ? -23.057 4.388 32.877 1.00 72.50 85 LYS A CA 1
ATOM 620 C C . LYS A 1 85 ? -22.071 4.672 31.740 1.00 72.50 85 LYS A C 1
ATOM 622 O O . LYS A 1 85 ? -22.247 4.127 30.663 1.00 72.50 85 LYS A O 1
ATOM 627 N N . GLN A 1 86 ? -21.015 5.444 31.999 1.00 74.69 86 GLN A N 1
ATOM 628 C CA . GLN A 1 86 ? -19.950 5.686 31.018 1.00 74.69 86 GLN A CA 1
ATOM 629 C C . GLN A 1 86 ? -19.253 4.389 30.596 1.00 74.69 86 GLN A C 1
ATOM 631 O O . GLN A 1 86 ? -18.917 4.227 29.428 1.00 74.69 86 GLN A O 1
ATOM 636 N N . GLU A 1 87 ? -19.065 3.454 31.527 1.00 78.25 87 GLU A N 1
ATOM 637 C CA . GLU A 1 87 ? -18.487 2.146 31.233 1.00 78.25 87 GLU A CA 1
ATOM 638 C C . GLU A 1 87 ? -19.415 1.296 30.353 1.00 78.25 87 GLU A C 1
ATOM 640 O O . GLU A 1 87 ? -18.958 0.716 29.372 1.00 78.25 87 GLU A O 1
ATOM 645 N N . ILE A 1 88 ? -20.720 1.268 30.650 1.00 82.88 88 ILE A N 1
ATOM 646 C CA . ILE A 1 88 ? -21.723 0.564 29.834 1.00 82.88 88 ILE A CA 1
ATOM 647 C C . ILE A 1 88 ? -21.821 1.183 28.435 1.00 82.88 88 ILE A C 1
ATOM 649 O O . ILE A 1 88 ? -21.795 0.444 27.453 1.00 82.88 88 ILE A O 1
ATOM 653 N N . ASP A 1 89 ? -21.878 2.512 28.340 1.00 80.69 89 ASP A N 1
ATOM 654 C CA . ASP A 1 89 ? -21.940 3.233 27.066 1.00 80.69 89 ASP A CA 1
ATOM 655 C C . ASP A 1 89 ? -20.672 2.950 26.227 1.00 80.69 89 ASP A C 1
ATOM 657 O O . ASP A 1 89 ? -20.758 2.659 25.033 1.00 80.69 89 ASP A O 1
ATOM 661 N N . ALA A 1 90 ? -19.488 2.929 26.856 1.00 81.75 90 ALA A N 1
ATOM 662 C CA . ALA A 1 90 ? -18.238 2.566 26.188 1.00 81.75 90 ALA A CA 1
ATOM 663 C C . ALA A 1 90 ? -18.220 1.094 25.735 1.00 81.75 90 ALA A C 1
ATOM 665 O O . ALA A 1 90 ? -17.781 0.794 24.623 1.00 81.75 90 ALA A O 1
ATOM 666 N N . MET A 1 91 ? -18.714 0.162 26.560 1.00 82.8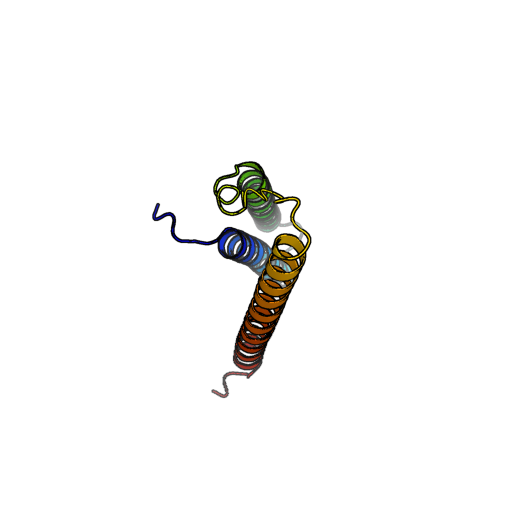8 91 MET A N 1
ATOM 667 C CA . MET A 1 91 ? -18.841 -1.249 26.174 1.00 82.88 91 MET A CA 1
ATOM 668 C C . MET A 1 91 ? -19.814 -1.436 25.001 1.00 82.88 91 MET A C 1
ATOM 670 O O . MET A 1 91 ? -19.541 -2.243 24.108 1.00 82.88 91 MET A O 1
ATOM 674 N N . GLU A 1 92 ? -20.918 -0.685 24.964 1.00 85.50 92 GLU A N 1
ATOM 675 C CA . GLU A 1 92 ? -21.857 -0.687 23.838 1.00 85.50 92 GLU A CA 1
ATOM 676 C C . GLU A 1 92 ? -21.181 -0.194 22.551 1.00 85.50 92 GLU A C 1
ATOM 678 O O . GLU A 1 92 ? -21.314 -0.820 21.493 1.00 85.50 92 GLU A O 1
ATOM 683 N N . GLU A 1 93 ? -20.401 0.884 22.635 1.00 83.88 93 GLU A N 1
ATOM 684 C CA . GLU A 1 93 ? -19.679 1.424 21.486 1.00 83.88 93 GLU A CA 1
ATOM 685 C C . GLU A 1 93 ? -18.633 0.433 20.945 1.00 83.88 93 GLU A C 1
ATOM 687 O O . GLU A 1 93 ? -18.512 0.253 19.726 1.00 83.88 93 GLU A O 1
ATOM 692 N N . ILE A 1 94 ? -17.926 -0.275 21.837 1.00 89.12 94 ILE A N 1
ATOM 693 C CA . ILE A 1 94 ? -17.005 -1.361 21.469 1.00 89.12 94 ILE A CA 1
ATOM 694 C C . ILE A 1 94 ? -17.764 -2.471 20.740 1.00 89.12 94 ILE A C 1
ATOM 696 O O . ILE A 1 94 ? -17.392 -2.821 19.617 1.00 89.12 94 ILE A O 1
ATOM 700 N N . ALA A 1 95 ? -18.852 -2.984 21.323 1.00 89.00 95 ALA A N 1
ATOM 701 C CA . ALA A 1 95 ? -19.638 -4.068 20.731 1.00 89.00 95 ALA A CA 1
ATOM 702 C C . ALA A 1 95 ? -20.181 -3.694 19.339 1.00 89.00 95 ALA A C 1
ATOM 704 O O . ALA A 1 95 ? -20.186 -4.510 18.408 1.00 89.00 95 ALA A O 1
ATOM 705 N N . LYS A 1 96 ? -20.592 -2.434 19.157 1.00 90.25 96 LYS A N 1
ATOM 706 C CA . LYS A 1 96 ? -21.039 -1.914 17.862 1.00 90.25 96 LYS A CA 1
ATOM 707 C C . LYS A 1 96 ? -19.901 -1.873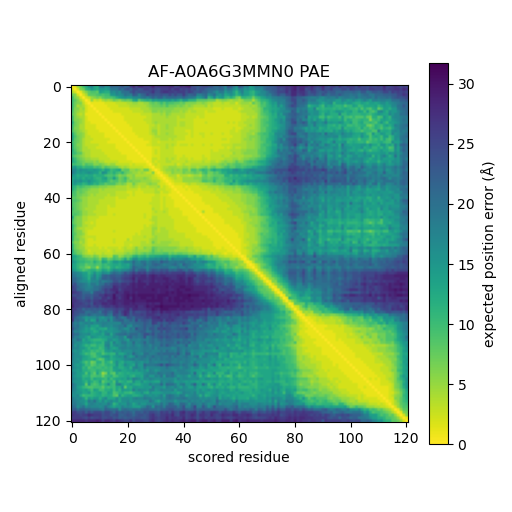 16.841 1.00 90.25 96 LYS A C 1
ATOM 709 O O . LYS A 1 96 ? -20.077 -2.373 15.726 1.00 90.25 96 LYS A O 1
ATOM 714 N N . ARG A 1 97 ? -18.725 -1.352 17.212 1.00 88.62 97 ARG A N 1
ATOM 715 C CA . ARG A 1 97 ? -17.556 -1.319 16.314 1.00 88.62 97 ARG A CA 1
ATOM 716 C C . ARG A 1 97 ? -17.050 -2.716 15.962 1.00 88.62 97 ARG A C 1
ATOM 718 O O . ARG A 1 97 ? -16.655 -2.939 14.818 1.00 88.62 97 ARG A O 1
ATOM 725 N N . GLU A 1 98 ? -17.099 -3.673 16.885 1.00 88.88 98 GLU A N 1
ATOM 726 C CA . GLU A 1 98 ? -16.758 -5.074 16.603 1.00 88.88 98 GLU A CA 1
ATOM 727 C C . GLU A 1 98 ? -17.686 -5.688 15.549 1.00 88.88 98 GLU A C 1
ATOM 729 O O . GLU A 1 98 ? -17.215 -6.336 14.606 1.00 88.88 98 GLU A O 1
ATOM 734 N N . LYS A 1 99 ? -18.996 -5.434 15.655 1.00 90.75 99 LYS A N 1
ATOM 735 C CA . LYS A 1 99 ? -19.977 -5.881 14.660 1.00 90.75 99 LYS A CA 1
ATOM 736 C C . LYS A 1 99 ? -19.724 -5.249 13.290 1.00 90.75 99 LYS A C 1
ATOM 738 O O . LYS A 1 99 ? -19.661 -5.967 12.290 1.00 90.75 99 LYS A O 1
ATOM 743 N N . GLU A 1 100 ? -19.524 -3.934 13.233 1.00 89.69 100 GLU A N 1
ATOM 744 C CA . GLU A 1 100 ? -19.210 -3.219 11.986 1.00 89.69 100 GLU A CA 1
ATOM 745 C C . GLU A 1 100 ? -17.920 -3.747 11.338 1.00 89.69 100 GLU A C 1
ATOM 747 O O . GLU A 1 100 ? -17.859 -3.963 10.122 1.00 89.69 100 GLU A O 1
ATOM 752 N N . LEU A 1 101 ? -16.901 -4.037 12.150 1.00 91.31 101 LEU A N 1
ATOM 753 C CA . LEU A 1 101 ? -15.642 -4.622 11.702 1.00 91.31 101 LEU A CA 1
ATOM 754 C C . LEU A 1 101 ? -15.846 -6.034 11.136 1.00 91.31 101 LEU A C 1
ATOM 756 O O . LEU A 1 101 ? -15.283 -6.363 10.084 1.00 91.31 101 LEU A O 1
ATOM 760 N N . MET A 1 102 ? -16.665 -6.864 11.785 1.00 92.06 102 MET A N 1
ATOM 761 C CA . MET A 1 102 ? -17.015 -8.198 11.291 1.00 92.06 102 MET A CA 1
ATOM 762 C C . MET A 1 102 ? -17.737 -8.124 9.938 1.00 92.06 102 MET A C 1
ATOM 764 O O . MET A 1 102 ? -17.377 -8.845 9.000 1.00 92.06 102 MET A O 1
ATOM 768 N N . GLU A 1 103 ? -18.698 -7.212 9.791 1.00 92.31 103 GLU A N 1
ATOM 769 C CA . GLU A 1 103 ? -19.413 -6.987 8.532 1.00 92.31 103 GLU A CA 1
ATOM 770 C C . GLU A 1 103 ? -18.483 -6.490 7.416 1.00 92.31 103 GLU A C 1
ATOM 772 O O . GLU A 1 103 ? -18.543 -6.986 6.285 1.00 92.31 103 GLU A O 1
ATOM 777 N N . ALA A 1 104 ? -17.589 -5.544 7.718 1.00 87.56 104 ALA A N 1
ATOM 778 C CA . ALA A 1 104 ? -16.599 -5.039 6.769 1.00 87.56 104 ALA A CA 1
ATOM 779 C C . ALA A 1 104 ? -15.640 -6.147 6.304 1.00 87.56 104 ALA A C 1
ATOM 781 O O . ALA A 1 104 ? -15.382 -6.279 5.102 1.00 87.56 104 ALA A O 1
ATOM 782 N N . ARG A 1 105 ? -15.173 -7.005 7.225 1.00 89.62 105 ARG A N 1
ATOM 783 C CA . ARG A 1 105 ? -14.379 -8.202 6.892 1.00 89.62 105 ARG A CA 1
ATOM 784 C C . ARG A 1 105 ? -15.152 -9.155 5.984 1.00 89.62 105 ARG A C 1
ATOM 786 O O . ARG A 1 105 ? -14.598 -9.620 4.987 1.00 89.62 105 ARG A O 1
ATOM 793 N N . GLY A 1 106 ? -16.430 -9.403 6.274 1.00 91.12 106 GLY A N 1
ATOM 794 C CA . GLY A 1 106 ? -17.300 -10.229 5.435 1.00 91.12 106 GLY A CA 1
ATOM 795 C C . GLY A 1 106 ? -17.456 -9.672 4.015 1.00 91.12 106 GLY A C 1
ATOM 796 O O . GLY A 1 106 ? -17.324 -10.412 3.038 1.00 91.12 106 GLY A O 1
ATOM 797 N N . LYS A 1 107 ? -17.665 -8.357 3.876 1.00 89.25 107 LYS A N 1
ATOM 798 C CA . LYS A 1 107 ? -17.718 -7.671 2.570 1.00 89.25 107 LYS A CA 1
ATOM 799 C C . LYS A 1 107 ? -16.395 -7.809 1.806 1.00 89.25 107 LYS A C 1
ATOM 801 O O . LYS A 1 107 ? -16.412 -8.155 0.624 1.00 89.25 107 LYS A O 1
ATOM 806 N N . LEU A 1 108 ? -15.253 -7.611 2.472 1.00 84.50 108 LEU A N 1
ATOM 807 C CA . LEU A 1 108 ? -13.929 -7.777 1.860 1.00 84.50 108 LEU A CA 1
ATOM 808 C C . LEU A 1 108 ? -13.689 -9.217 1.384 1.00 84.50 108 LEU A C 1
ATOM 810 O O . LEU A 1 108 ? -13.160 -9.423 0.291 1.00 84.50 108 LEU A O 1
ATOM 814 N N . PHE A 1 109 ? -14.091 -10.210 2.181 1.00 90.62 109 PHE A N 1
ATOM 815 C CA . PHE A 1 109 ? -13.984 -11.620 1.810 1.00 90.62 109 PHE A CA 1
ATOM 816 C C . PHE A 1 109 ? -14.792 -11.932 0.543 1.00 90.62 109 PHE A C 1
ATOM 818 O O . PHE A 1 109 ? -14.242 -12.498 -0.402 1.00 90.62 109 PHE A O 1
ATOM 825 N N . LYS A 1 110 ? -16.053 -11.482 0.472 1.00 90.38 110 LYS A N 1
ATOM 826 C CA . LYS A 1 110 ? -16.910 -11.650 -0.718 1.00 90.38 110 LYS A CA 1
ATOM 827 C C . LYS A 1 110 ? -16.291 -11.022 -1.971 1.00 90.38 110 LYS A C 1
ATOM 829 O O . LYS A 1 110 ? -16.267 -11.655 -3.022 1.00 90.38 110 LYS A O 1
ATOM 834 N N . LEU A 1 111 ? -15.730 -9.814 -1.859 1.00 87.00 111 LEU A N 1
ATOM 835 C CA . LEU A 1 111 ? -15.046 -9.147 -2.976 1.00 87.00 111 LEU A CA 1
ATOM 836 C C . LEU A 1 111 ? -13.808 -9.919 -3.454 1.00 87.00 111 LEU A C 1
ATOM 838 O O . LEU A 1 111 ? -13.586 -10.044 -4.658 1.00 87.00 111 LEU A O 1
ATOM 842 N N . ARG A 1 112 ? -13.001 -10.461 -2.531 1.00 85.69 112 ARG A N 1
ATOM 843 C CA . ARG A 1 112 ? -11.841 -11.295 -2.888 1.00 85.69 112 ARG A CA 1
ATOM 844 C C . ARG A 1 112 ? -12.261 -12.594 -3.568 1.00 85.69 112 ARG A C 1
ATOM 846 O O . ARG A 1 112 ? -11.628 -12.971 -4.548 1.00 85.69 112 ARG A O 1
ATOM 853 N N . GLN A 1 113 ? -13.321 -13.240 -3.084 1.00 84.38 113 GLN A N 1
ATOM 854 C CA . GLN A 1 113 ? -13.858 -14.454 -3.699 1.00 84.38 113 GLN A CA 1
ATOM 855 C C . GLN A 1 113 ? -14.348 -14.181 -5.128 1.00 84.38 113 GLN A C 1
ATOM 857 O O . GLN A 1 113 ? -13.970 -14.908 -6.041 1.00 84.38 113 GLN A O 1
ATOM 862 N N . ALA A 1 114 ? -15.087 -13.089 -5.342 1.00 82.38 114 ALA A N 1
ATOM 863 C CA . ALA A 1 114 ? -15.533 -12.680 -6.674 1.00 82.38 114 ALA A CA 1
ATOM 864 C C . ALA A 1 114 ? -14.362 -12.377 -7.628 1.00 82.38 114 ALA A C 1
ATOM 866 O O . ALA A 1 114 ? -14.430 -12.699 -8.808 1.00 82.38 114 ALA A O 1
ATOM 867 N N . LYS A 1 115 ? -13.266 -11.793 -7.123 1.00 78.94 115 LYS A N 1
ATOM 868 C CA . LYS A 1 115 ? -12.054 -11.524 -7.918 1.00 78.94 115 LYS A CA 1
ATOM 869 C C . LYS A 1 115 ? -11.252 -12.792 -8.251 1.00 78.94 115 LYS A C 1
ATOM 871 O O . LYS A 1 115 ? -10.521 -12.793 -9.236 1.00 78.94 115 LYS A O 1
ATOM 876 N N . ALA A 1 116 ? -11.339 -13.831 -7.420 1.00 71.38 116 ALA A N 1
ATOM 877 C CA . ALA A 1 116 ? -10.598 -15.081 -7.585 1.00 71.38 116 ALA A CA 1
ATOM 878 C C . ALA A 1 116 ? -11.320 -16.118 -8.461 1.00 71.38 116 ALA A C 1
ATOM 880 O O . ALA A 1 116 ? -10.681 -17.076 -8.890 1.00 71.38 116 ALA A O 1
ATOM 881 N N . GLN A 1 117 ? -12.620 -15.954 -8.731 1.00 57.25 117 GLN A N 1
ATOM 882 C CA . GLN A 1 117 ? -13.299 -16.813 -9.698 1.00 57.25 117 GLN A CA 1
ATOM 883 C C . GLN A 1 117 ? -12.833 -16.459 -11.119 1.00 57.25 117 GLN A C 1
ATOM 885 O O . GLN A 1 117 ? -12.967 -15.301 -11.526 1.00 57.25 117 GLN A O 1
ATOM 890 N N . PRO A 1 118 ? -12.264 -17.414 -11.879 1.00 52.03 118 PRO A N 1
ATOM 891 C CA . PRO A 1 118 ? -11.953 -17.182 -13.279 1.00 52.03 118 PRO A CA 1
ATOM 892 C C . PRO A 1 118 ? -13.266 -16.943 -14.031 1.00 52.03 118 PRO A C 1
ATOM 894 O O . PRO A 1 118 ? -14.249 -17.653 -13.818 1.00 52.03 118 PRO A O 1
ATOM 897 N N . LYS A 1 119 ? -13.290 -15.928 -14.901 1.00 51.88 119 LYS A N 1
ATOM 898 C CA . LYS A 1 119 ? -14.320 -15.837 -15.936 1.00 51.88 119 LYS A CA 1
ATOM 899 C C . LYS A 1 119 ? -14.163 -17.081 -16.811 1.00 51.88 119 LYS A C 1
ATOM 901 O O . LYS A 1 119 ? -13.186 -17.176 -17.547 1.00 51.88 119 LYS A O 1
ATOM 906 N N . ASN A 1 120 ? -15.059 -18.048 -16.638 1.00 47.81 120 ASN A N 1
ATOM 907 C CA . ASN A 1 120 ? -15.245 -19.132 -17.589 1.00 47.81 120 ASN A CA 1
ATOM 908 C C . ASN A 1 120 ? -15.914 -18.521 -18.827 1.00 47.81 120 ASN A C 1
ATOM 910 O O . ASN A 1 120 ? -17.138 -18.421 -18.851 1.00 47.81 120 ASN A O 1
ATOM 914 N N . ASP A 1 121 ? -15.097 -18.082 -19.783 1.00 46.81 121 ASP A N 1
ATOM 915 C CA . ASP A 1 121 ? -15.473 -17.914 -21.189 1.00 46.81 121 ASP A CA 1
ATOM 916 C C . ASP A 1 121 ? -14.710 -18.968 -22.006 1.00 46.81 121 ASP A C 1
ATOM 918 O O . ASP A 1 121 ? -13.479 -19.094 -21.791 1.00 46.81 121 ASP A O 1
#

Solvent-accessible surface area (backbone atoms only — not comparable to full-atom values): 7196 Å² total; per-residue (Å²): 129,86,89,80,70,53,70,66,56,52,46,52,51,41,52,50,51,40,51,50,49,50,51,50,52,56,60,52,52,77,82,45,62,85,85,36,69,68,48,52,52,49,52,53,51,48,51,49,50,43,49,52,41,49,52,49,47,53,49,55,71,70,59,48,83,78,57,76,85,71,75,77,79,82,77,82,56,93,43,84,66,51,48,54,50,52,49,50,54,49,51,51,52,49,55,50,51,52,51,54,49,52,51,51,50,52,53,51,50,53,53,51,54,62,70,68,54,77,84,89,124

pLDDT: mean 79.35, std 15.88, range [42.44, 95.44]

Mean predicted aligned error: 12.99 Å

Organism: Henneguya salminicola (NCBI:txid69463)

Nearest PDB structures (foldseek):
  4j2c-assembly2_C  TM=4.663E-01  e=4.272E+00  Homo sapiens

Secondary structure (DSSP, 8-state):
------HHHHHHHHHHHHHHHHHHHHHHHTTS-TT-HHHHHHHHHHHHHHHHHHHHHHHHHHS-TTGGGG---------HHHHHHHHHHHHHHHHHHHHHHHHHHHHHHHHHHHHHS----